Protein AF-R6F5F1-F1 (afdb_monomer_lite)

Secondary structure (DSSP, 8-state):
--------HHHHHHHHHHHTT-------SS-HHHHHHHH-HHHHHHHHHH-------------

Structure (mmCIF, N/CA/C/O backbone):
data_AF-R6F5F1-F1
#
_entry.id   AF-R6F5F1-F1
#
loop_
_atom_site.group_PDB
_atom_site.id
_atom_site.type_symbol
_atom_site.label_atom_id
_atom_site.label_alt_id
_atom_site.label_comp_id
_atom_site.label_asym_id
_ato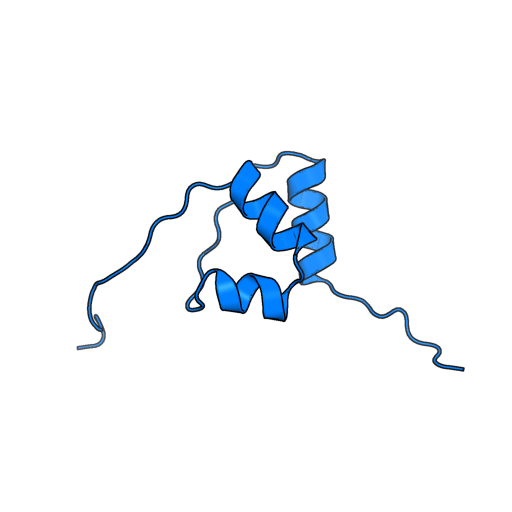m_site.label_entity_id
_atom_site.label_seq_id
_atom_site.pdbx_PDB_ins_code
_atom_site.Cartn_x
_atom_site.Cartn_y
_atom_site.Cartn_z
_atom_site.occupancy
_atom_site.B_iso_or_equiv
_atom_site.auth_seq_id
_atom_site.auth_comp_id
_atom_site.auth_asym_id
_atom_site.auth_atom_id
_atom_site.pdbx_PDB_model_num
ATOM 1 N N . MET A 1 1 ? 13.233 -4.075 32.140 1.00 46.38 1 MET A N 1
ATOM 2 C CA . MET A 1 1 ? 12.001 -3.334 31.806 1.00 46.38 1 MET A CA 1
ATOM 3 C C . MET A 1 1 ? 12.375 -2.398 30.683 1.00 46.38 1 MET A C 1
ATOM 5 O O . MET A 1 1 ? 13.099 -1.445 30.942 1.00 46.38 1 MET A O 1
ATOM 9 N N . ASP A 1 2 ? 11.993 -2.731 29.455 1.00 47.44 2 ASP A N 1
ATOM 10 C CA . ASP A 1 2 ? 12.200 -1.832 28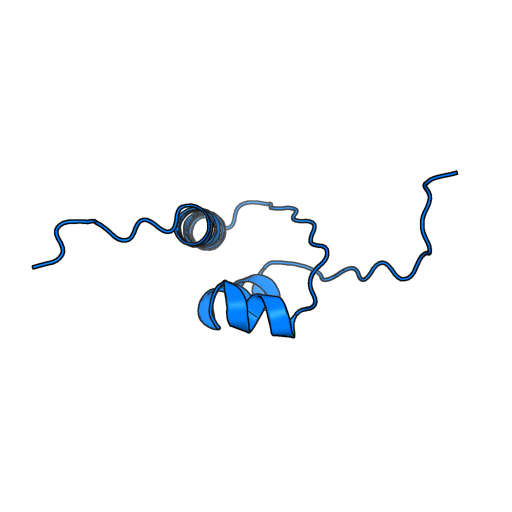.322 1.00 47.44 2 ASP A CA 1
ATOM 11 C C . ASP A 1 2 ? 11.143 -0.732 28.376 1.00 47.44 2 ASP A C 1
ATOM 13 O O . ASP A 1 2 ? 9.955 -0.974 28.172 1.00 47.44 2 ASP A O 1
ATOM 17 N N . TYR A 1 3 ? 11.586 0.476 28.718 1.00 56.75 3 TYR A N 1
ATOM 18 C CA . TYR A 1 3 ? 10.781 1.692 28.690 1.00 56.75 3 TYR A CA 1
ATOM 19 C C . TYR A 1 3 ? 11.013 2.395 27.356 1.00 56.75 3 TYR A C 1
ATOM 21 O O . TYR A 1 3 ? 11.716 3.398 27.267 1.00 56.75 3 TYR A O 1
ATOM 29 N N . GLY A 1 4 ? 10.434 1.838 26.303 1.00 57.69 4 GLY A N 1
ATOM 30 C CA . GLY A 1 4 ? 10.366 2.476 25.000 1.00 57.69 4 GLY A CA 1
ATOM 31 C C . GLY A 1 4 ? 9.100 2.009 24.312 1.00 57.69 4 GLY A C 1
ATOM 32 O O . GLY A 1 4 ? 8.955 0.818 24.049 1.00 57.69 4 GLY A O 1
ATOM 33 N N . ASN A 1 5 ? 8.171 2.925 24.028 1.00 63.06 5 ASN A N 1
ATOM 34 C CA . ASN A 1 5 ? 7.118 2.614 23.068 1.00 63.06 5 ASN A CA 1
ATOM 35 C C . ASN A 1 5 ? 7.826 2.231 21.768 1.00 63.06 5 ASN A C 1
ATOM 37 O O . ASN A 1 5 ? 8.560 3.048 21.210 1.00 63.06 5 ASN A O 1
ATOM 41 N N . VAL A 1 6 ? 7.647 0.988 21.319 1.00 64.94 6 VAL A N 1
ATOM 42 C CA . VAL A 1 6 ? 8.175 0.510 20.039 1.00 64.94 6 VAL A CA 1
ATOM 43 C C . VAL A 1 6 ? 7.365 1.202 18.946 1.00 64.94 6 VAL A C 1
ATOM 45 O O . VAL A 1 6 ? 6.376 0.676 18.444 1.00 64.94 6 VAL A O 1
ATOM 48 N N . PHE A 1 7 ? 7.727 2.449 18.661 1.00 68.38 7 PHE A N 1
ATOM 49 C CA . PHE A 1 7 ? 7.044 3.277 17.687 1.00 68.38 7 PHE A CA 1
ATOM 50 C C . PHE A 1 7 ? 7.451 2.807 16.296 1.00 68.38 7 PHE A C 1
ATOM 52 O O . PHE A 1 7 ? 8.624 2.881 15.924 1.00 68.38 7 PHE A O 1
ATOM 59 N N . ASN A 1 8 ? 6.481 2.307 15.535 1.00 80.81 8 ASN A N 1
ATOM 60 C CA . ASN A 1 8 ? 6.675 1.880 14.157 1.00 80.81 8 ASN A CA 1
ATOM 61 C C . ASN A 1 8 ? 5.944 2.874 13.248 1.00 80.81 8 ASN A C 1
ATOM 63 O O . ASN A 1 8 ? 4.893 2.536 12.703 1.00 80.81 8 ASN A O 1
ATOM 67 N N . PRO A 1 9 ? 6.495 4.089 13.040 1.00 83.25 9 PRO A N 1
ATOM 68 C CA . PRO A 1 9 ? 5.782 5.202 12.408 1.00 83.25 9 PRO A CA 1
ATOM 69 C C . PRO A 1 9 ? 5.184 4.846 11.049 1.00 83.25 9 PRO A C 1
ATOM 71 O O . PRO A 1 9 ? 4.111 5.319 10.694 1.00 83.25 9 PRO A O 1
ATOM 74 N N . VAL A 1 10 ? 5.876 3.998 10.284 1.00 84.81 10 VAL A N 1
ATOM 75 C CA . VAL A 1 10 ? 5.405 3.544 8.974 1.00 84.81 10 VAL A CA 1
ATOM 76 C C . VAL A 1 10 ? 4.188 2.633 9.121 1.00 84.81 10 VAL A C 1
ATOM 78 O O . VAL A 1 10 ? 3.195 2.841 8.441 1.00 84.81 10 VAL A O 1
ATOM 81 N N . VAL A 1 11 ? 4.226 1.653 10.023 1.00 85.81 11 VAL A N 1
ATOM 82 C CA . VAL A 1 11 ? 3.105 0.724 10.250 1.00 85.81 11 VAL A CA 1
ATOM 83 C C . VAL A 1 11 ? 1.884 1.470 10.789 1.00 85.81 11 VAL A C 1
ATOM 85 O O . VAL A 1 11 ? 0.763 1.207 10.349 1.00 85.81 11 VAL A O 1
ATOM 88 N N . ASP A 1 12 ? 2.102 2.433 11.684 1.00 88.25 12 ASP A N 1
ATOM 89 C CA . ASP A 1 12 ? 1.040 3.254 12.268 1.00 88.25 12 ASP A CA 1
ATOM 90 C C . ASP A 1 12 ? 0.386 4.154 11.209 1.00 88.25 12 ASP A C 1
ATOM 92 O O . ASP A 1 12 ? -0.841 4.214 11.105 1.00 88.25 12 ASP A O 1
ATOM 96 N N . LEU A 1 13 ? 1.192 4.787 10.351 1.00 88.31 13 LEU A N 1
ATOM 97 C CA . LEU A 1 13 ? 0.707 5.602 9.237 1.00 88.31 13 LEU A CA 1
ATOM 98 C C . LEU A 1 13 ? -0.086 4.774 8.217 1.00 88.31 13 LEU A C 1
ATOM 100 O O . LEU A 1 13 ? -1.188 5.160 7.833 1.00 88.31 13 LEU A O 1
ATOM 104 N N . LEU A 1 14 ? 0.449 3.618 7.814 1.00 86.19 14 LEU A N 1
ATOM 105 C CA . LEU A 1 14 ? -0.212 2.702 6.880 1.00 86.19 14 LEU A CA 1
ATOM 106 C C . LEU A 1 14 ? -1.537 2.176 7.441 1.00 86.19 14 LEU A C 1
ATOM 108 O O . LEU A 1 14 ? -2.506 2.009 6.703 1.00 86.19 14 LEU A O 1
ATOM 112 N N . SER A 1 15 ? -1.582 1.931 8.752 1.00 87.88 15 SER A N 1
ATOM 113 C CA . SER A 1 15 ? -2.811 1.540 9.440 1.00 87.88 15 SER A CA 1
ATOM 114 C C . SER A 1 15 ? -3.848 2.651 9.388 1.00 87.88 15 SER A C 1
ATOM 116 O O . SER A 1 15 ? -4.984 2.391 9.011 1.00 87.88 15 SER A O 1
ATOM 118 N N . LYS A 1 16 ? -3.441 3.892 9.668 1.00 90.19 16 LYS A N 1
ATOM 119 C CA . LYS A 1 16 ? -4.333 5.050 9.608 1.00 90.19 16 LYS A CA 1
ATOM 120 C C . LYS A 1 16 ? -4.899 5.284 8.204 1.00 90.19 16 LYS A C 1
ATOM 122 O O . LYS A 1 16 ? -6.088 5.544 8.071 1.00 90.19 16 LYS A O 1
ATOM 127 N N . TRP A 1 17 ? -4.079 5.161 7.159 1.00 89.25 17 TRP A N 1
ATOM 128 C CA . TRP A 1 17 ? -4.544 5.301 5.772 1.00 89.25 17 TRP A CA 1
ATOM 129 C C . TRP A 1 17 ? -5.600 4.269 5.394 1.00 89.25 17 TRP A C 1
ATOM 131 O O . TRP A 1 17 ? -6.565 4.607 4.710 1.00 89.25 17 TRP A O 1
ATOM 141 N N . TYR A 1 18 ? -5.424 3.030 5.857 1.00 89.44 18 TYR A N 1
ATOM 142 C CA . TYR A 1 18 ? -6.414 1.978 5.677 1.00 89.44 18 TYR A CA 1
ATOM 143 C C . TYR A 1 18 ? -7.710 2.296 6.434 1.00 89.44 18 TYR A C 1
ATOM 145 O O . TYR A 1 18 ? -8.786 2.236 5.845 1.00 89.44 18 TYR A O 1
ATOM 153 N N . ASP A 1 19 ? -7.604 2.669 7.712 1.00 91.31 19 ASP A N 1
ATOM 154 C CA . ASP A 1 19 ? -8.761 2.911 8.580 1.00 91.31 19 ASP A CA 1
ATOM 155 C C . ASP A 1 19 ? -9.601 4.117 8.105 1.00 91.31 19 ASP A C 1
ATOM 157 O O . ASP A 1 19 ? -10.825 4.098 8.208 1.00 91.31 19 ASP A O 1
ATOM 161 N N . GLU A 1 20 ? -8.962 5.143 7.534 1.00 93.56 20 GLU A N 1
ATOM 162 C CA . GLU A 1 20 ? -9.631 6.324 6.963 1.00 93.56 20 GLU A CA 1
ATOM 163 C C . GLU A 1 20 ? -9.990 6.167 5.468 1.00 93.56 20 GLU A C 1
ATOM 165 O O . GLU A 1 20 ? -10.565 7.082 4.881 1.00 93.56 20 GLU A O 1
ATOM 170 N N . GLN A 1 21 ? -9.660 5.026 4.845 1.00 88.31 21 GLN A N 1
ATOM 171 C CA . GLN A 1 21 ? -9.844 4.747 3.410 1.00 88.31 21 GLN A CA 1
ATOM 172 C C . GLN A 1 21 ? -9.341 5.873 2.484 1.00 88.31 21 GLN A C 1
ATOM 174 O O . GLN A 1 21 ? -9.967 6.211 1.475 1.00 88.31 21 GLN A O 1
ATOM 179 N N . LEU A 1 22 ? -8.196 6.472 2.818 1.00 86.50 22 LEU A N 1
ATOM 180 C CA . LEU A 1 22 ? -7.634 7.578 2.044 1.00 86.50 22 LEU A CA 1
ATOM 181 C C . LEU A 1 22 ? -6.991 7.090 0.743 1.00 86.50 22 LEU A C 1
ATOM 183 O O . LEU A 1 22 ? -6.278 6.083 0.711 1.00 86.50 22 LEU A O 1
ATOM 187 N N . PHE A 1 23 ? -7.165 7.868 -0.327 1.00 86.81 23 PHE A N 1
ATOM 188 C CA . PHE A 1 23 ? -6.467 7.622 -1.586 1.00 86.81 23 PHE A CA 1
ATOM 189 C C . PHE A 1 23 ? -4.951 7.731 -1.384 1.00 86.81 23 PHE A C 1
ATOM 191 O O . PHE A 1 23 ? -4.441 8.776 -0.978 1.00 86.81 23 PHE A O 1
ATOM 198 N N . THR A 1 24 ? -4.238 6.646 -1.683 1.00 86.94 24 THR A N 1
ATOM 199 C CA . THR A 1 24 ? -2.814 6.506 -1.378 1.00 86.94 24 THR A CA 1
ATOM 200 C C . THR A 1 24 ? -2.075 5.901 -2.567 1.00 86.94 24 THR A C 1
ATOM 202 O O . THR A 1 24 ? -2.543 4.944 -3.176 1.00 86.94 24 THR A O 1
ATOM 205 N N . ILE A 1 25 ? -0.890 6.437 -2.870 1.00 90.75 25 ILE A N 1
ATOM 206 C CA . ILE A 1 25 ? 0.047 5.877 -3.850 1.00 90.75 25 ILE A CA 1
ATOM 207 C C . ILE A 1 25 ? 1.369 5.612 -3.134 1.00 90.75 25 ILE A C 1
ATOM 209 O O . ILE A 1 25 ? 1.889 6.488 -2.442 1.00 90.75 25 ILE A O 1
ATOM 213 N N . ALA A 1 26 ? 1.928 4.419 -3.324 1.00 88.19 26 ALA A N 1
ATOM 214 C CA . ALA A 1 26 ? 3.232 4.047 -2.793 1.00 88.19 26 ALA A CA 1
ATOM 215 C C . ALA A 1 26 ? 4.087 3.382 -3.878 1.00 88.19 26 ALA A C 1
ATOM 217 O O . ALA A 1 26 ? 3.585 2.659 -4.735 1.00 88.19 26 ALA A O 1
ATOM 218 N N . THR A 1 27 ? 5.396 3.614 -3.820 1.00 91.31 27 THR A N 1
ATOM 219 C CA . THR A 1 27 ? 6.381 2.969 -4.693 1.00 91.31 27 THR A CA 1
ATOM 220 C C . THR A 1 27 ? 7.413 2.262 -3.842 1.00 91.31 27 THR A C 1
ATOM 222 O O . THR A 1 27 ? 7.865 2.808 -2.834 1.00 91.31 27 THR A O 1
ATOM 225 N N . THR A 1 28 ? 7.825 1.073 -4.260 1.00 90.19 28 THR A N 1
ATOM 226 C CA . THR A 1 28 ? 8.822 0.297 -3.536 1.00 90.19 28 THR A CA 1
ATOM 227 C C . THR A 1 28 ? 9.704 -0.486 -4.495 1.00 90.19 28 THR A C 1
ATOM 229 O O . THR A 1 28 ? 9.277 -0.852 -5.586 1.00 90.19 28 THR A O 1
ATOM 232 N N . ASN A 1 29 ? 10.951 -0.709 -4.090 1.00 90.19 29 ASN A N 1
ATOM 233 C CA . ASN A 1 29 ? 11.925 -1.516 -4.821 1.00 90.19 29 ASN A CA 1
ATOM 234 C C . ASN A 1 29 ? 11.987 -2.970 -4.327 1.00 90.19 29 ASN A C 1
ATOM 236 O O . ASN A 1 29 ? 12.810 -3.730 -4.827 1.00 90.19 29 ASN A O 1
ATOM 240 N N . ILE A 1 30 ? 11.167 -3.334 -3.338 1.00 90.06 30 ILE A N 1
ATOM 241 C CA . ILE A 1 30 ? 11.114 -4.684 -2.771 1.00 90.06 30 ILE A CA 1
ATOM 242 C C . ILE A 1 30 ? 9.918 -5.472 -3.304 1.00 90.06 30 ILE A C 1
ATOM 244 O O . ILE A 1 30 ? 8.884 -4.916 -3.681 1.00 90.06 30 ILE A O 1
ATOM 248 N N . THR A 1 31 ? 10.074 -6.788 -3.319 1.00 89.06 31 THR A N 1
ATOM 249 C CA . THR A 1 31 ? 9.058 -7.749 -3.745 1.00 89.06 31 THR A CA 1
ATOM 250 C C . THR A 1 31 ? 7.932 -7.891 -2.708 1.00 89.06 31 THR A C 1
ATOM 252 O O . THR A 1 31 ? 8.120 -7.569 -1.531 1.00 89.06 31 THR A O 1
ATOM 255 N N . PRO A 1 32 ? 6.749 -8.407 -3.097 1.00 86.19 32 PRO A N 1
ATOM 256 C CA . PRO A 1 32 ? 5.648 -8.650 -2.160 1.00 86.19 32 PRO A CA 1
ATOM 257 C C . PRO A 1 32 ? 6.014 -9.539 -0.960 1.00 86.19 32 PRO A C 1
ATOM 259 O O . PRO A 1 32 ? 5.529 -9.304 0.148 1.00 86.19 32 PRO A O 1
ATOM 262 N N . ASP A 1 33 ? 6.896 -10.522 -1.151 1.00 89.31 33 ASP A N 1
ATOM 263 C CA . ASP A 1 33 ? 7.332 -11.424 -0.079 1.00 89.31 33 ASP A CA 1
ATOM 264 C C . ASP A 1 33 ? 8.226 -10.700 0.940 1.00 89.31 33 ASP A C 1
ATOM 266 O O . ASP A 1 33 ? 8.071 -10.855 2.155 1.00 89.31 33 ASP A O 1
ATOM 270 N N . GLU A 1 34 ? 9.102 -9.812 0.465 1.00 91.81 34 GLU A N 1
ATOM 271 C CA . GLU A 1 34 ? 9.924 -8.957 1.325 1.00 91.81 34 GLU A CA 1
ATOM 272 C C . GLU A 1 34 ? 9.076 -7.946 2.110 1.00 91.81 34 GLU A C 1
ATOM 274 O O . GLU A 1 34 ? 9.384 -7.652 3.268 1.00 91.81 34 GLU A O 1
ATOM 279 N N . ILE A 1 35 ? 7.975 -7.447 1.532 1.00 90.00 35 ILE A N 1
ATOM 280 C CA . ILE A 1 35 ? 7.027 -6.567 2.238 1.00 90.00 35 ILE A CA 1
ATOM 281 C C . ILE A 1 35 ? 6.431 -7.295 3.446 1.00 90.00 35 ILE A C 1
ATOM 283 O O . ILE A 1 35 ? 6.408 -6.727 4.541 1.00 90.00 35 ILE A O 1
ATOM 287 N N . ARG A 1 36 ? 5.996 -8.553 3.277 1.00 91.56 36 ARG A N 1
ATOM 288 C CA . ARG A 1 36 ? 5.458 -9.373 4.378 1.00 91.56 36 ARG A CA 1
ATOM 289 C C . ARG A 1 36 ? 6.490 -9.580 5.477 1.00 91.56 36 ARG A C 1
ATOM 291 O O . ARG A 1 36 ? 6.167 -9.403 6.650 1.00 91.56 36 ARG A O 1
ATOM 298 N N . SER A 1 37 ? 7.732 -9.886 5.103 1.00 91.31 37 SER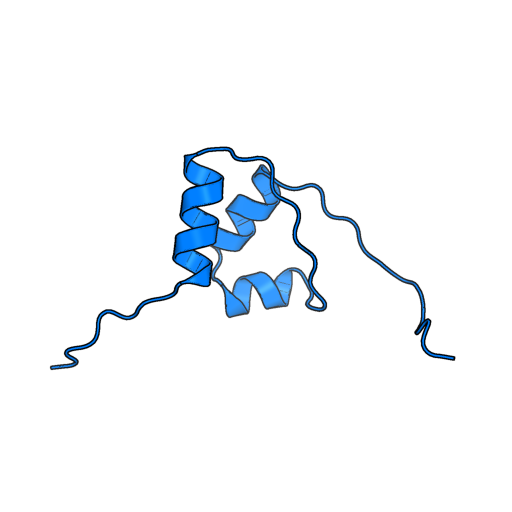 A N 1
ATOM 299 C CA . SER A 1 37 ? 8.818 -10.062 6.070 1.00 91.31 37 SER A CA 1
ATOM 300 C C . SER A 1 37 ? 9.160 -8.773 6.823 1.00 91.31 37 SER A C 1
ATOM 302 O O . SER A 1 37 ? 9.541 -8.842 7.989 1.00 91.31 37 SER A O 1
ATOM 304 N N . LYS A 1 38 ? 9.058 -7.607 6.175 1.00 89.12 38 LYS A N 1
ATOM 305 C CA . LYS A 1 38 ? 9.495 -6.324 6.742 1.00 89.12 38 LYS A CA 1
ATOM 306 C C . LYS A 1 38 ? 8.420 -5.615 7.564 1.00 89.12 38 LYS A C 1
ATOM 308 O O . LYS A 1 38 ? 8.736 -5.039 8.600 1.00 89.12 38 LYS A O 1
ATOM 313 N N . TYR A 1 39 ? 7.172 -5.626 7.098 1.00 88.12 39 TYR A N 1
ATOM 314 C CA . TYR A 1 39 ? 6.062 -4.870 7.700 1.00 88.12 39 TYR A CA 1
ATOM 315 C C . TYR A 1 39 ? 4.998 -5.763 8.352 1.00 88.12 39 TYR A C 1
ATOM 317 O O . TYR A 1 39 ? 4.066 -5.261 8.980 1.00 88.12 39 TYR A O 1
ATOM 325 N N . GLY A 1 40 ? 5.144 -7.082 8.229 1.00 90.06 40 GLY A N 1
ATOM 326 C CA . GLY A 1 40 ? 4.218 -8.066 8.767 1.00 90.06 40 GLY A CA 1
ATOM 327 C C . GLY A 1 40 ? 3.041 -8.366 7.837 1.00 90.06 40 GLY A C 1
ATOM 328 O O . GLY A 1 40 ? 2.667 -7.583 6.961 1.00 90.06 40 GLY A O 1
ATOM 329 N N . ASN A 1 41 ? 2.419 -9.524 8.068 1.00 91.75 41 ASN A N 1
ATOM 330 C CA . ASN A 1 41 ? 1.332 -10.034 7.227 1.00 91.75 41 ASN A CA 1
ATOM 331 C C . ASN A 1 41 ? 0.132 -9.085 7.155 1.00 91.75 41 ASN A C 1
ATOM 333 O O . ASN A 1 41 ? -0.399 -8.862 6.075 1.00 91.75 41 ASN A O 1
ATOM 337 N N . ARG A 1 42 ? -0.240 -8.458 8.278 1.00 90.44 42 ARG A N 1
ATOM 338 C CA . ARG A 1 42 ? -1.425 -7.591 8.350 1.00 90.44 42 ARG A CA 1
ATOM 339 C C . ARG A 1 42 ? -1.325 -6.361 7.446 1.00 90.44 42 ARG A C 1
ATOM 341 O O . ARG A 1 42 ? -2.323 -5.957 6.865 1.00 90.44 42 ARG A O 1
ATOM 348 N N . ILE A 1 43 ? -0.139 -5.765 7.324 1.00 90.31 43 ILE A N 1
ATOM 349 C CA . ILE A 1 43 ? 0.074 -4.627 6.422 1.00 90.31 43 ILE A CA 1
ATOM 350 C C . ILE A 1 43 ? 0.042 -5.082 4.964 1.00 90.31 43 ILE A C 1
ATOM 352 O O . ILE A 1 43 ? -0.587 -4.430 4.136 1.00 90.31 43 ILE A O 1
ATOM 356 N N . ALA A 1 44 ? 0.663 -6.220 4.656 1.00 91.44 44 ALA A N 1
ATOM 357 C CA . ALA A 1 44 ? 0.631 -6.768 3.306 1.00 91.44 44 ALA A CA 1
ATOM 358 C C . ALA A 1 44 ? -0.792 -7.131 2.853 1.00 91.44 44 ALA A C 1
ATOM 360 O O . ALA A 1 44 ? -1.145 -6.872 1.707 1.00 91.44 44 ALA A O 1
ATOM 361 N N . ASP A 1 45 ? -1.620 -7.688 3.739 1.00 92.50 45 ASP A N 1
ATOM 362 C CA . ASP A 1 45 ? -3.014 -8.009 3.420 1.00 92.50 45 ASP A CA 1
ATOM 363 C C . ASP A 1 45 ? -3.826 -6.734 3.151 1.00 92.50 45 ASP A C 1
ATOM 365 O O . 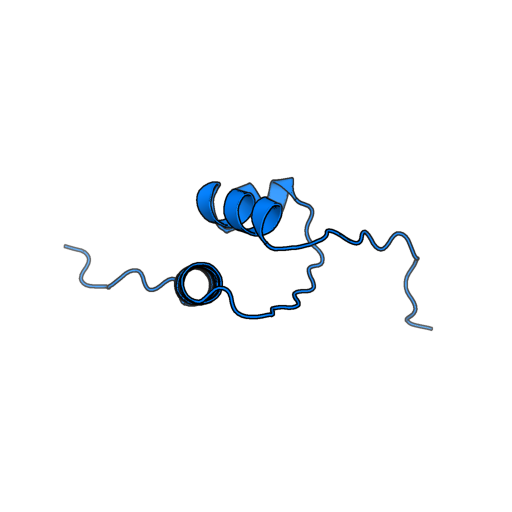ASP A 1 45 ? -4.504 -6.653 2.131 1.00 92.50 45 ASP A O 1
ATOM 369 N N . ARG A 1 46 ? -3.641 -5.684 3.965 1.00 91.25 46 ARG A N 1
ATOM 370 C CA . ARG A 1 46 ? -4.248 -4.362 3.729 1.00 91.25 46 ARG A CA 1
ATOM 371 C C . ARG A 1 46 ? -3.854 -3.757 2.382 1.00 91.25 46 ARG A C 1
ATOM 373 O O . ARG A 1 46 ? -4.703 -3.176 1.720 1.00 91.25 46 ARG A O 1
ATOM 380 N N . PHE A 1 47 ? -2.598 -3.907 1.957 1.00 90.44 47 PHE A N 1
ATOM 381 C CA . PHE A 1 47 ? -2.174 -3.465 0.625 1.00 90.44 47 PHE A CA 1
ATOM 382 C C . PHE A 1 47 ? -2.874 -4.222 -0.498 1.00 90.44 47 PHE A C 1
ATOM 384 O O . PHE A 1 47 ? -3.258 -3.599 -1.481 1.00 90.44 47 PHE A O 1
ATOM 391 N N . ASN A 1 48 ? -3.072 -5.534 -0.352 1.00 90.44 48 ASN A N 1
ATOM 392 C CA . ASN A 1 48 ? -3.791 -6.320 -1.357 1.00 90.44 48 ASN A CA 1
ATOM 393 C C . ASN A 1 48 ? -5.276 -5.930 -1.451 1.00 90.44 48 ASN A C 1
ATOM 395 O O . ASN A 1 48 ? -5.886 -6.139 -2.493 1.00 90.44 48 ASN A O 1
ATOM 399 N N . GLU A 1 49 ? -5.858 -5.391 -0.378 1.00 90.62 49 GLU A N 1
ATOM 400 C CA . GLU A 1 49 ? -7.254 -4.943 -0.350 1.00 90.62 49 GLU A CA 1
ATOM 401 C C . GLU A 1 49 ? -7.448 -3.531 -0.918 1.00 90.62 49 GLU A C 1
ATOM 403 O O . GLU A 1 49 ? -8.467 -3.270 -1.556 1.00 90.62 49 GLU A O 1
ATOM 408 N N . THR A 1 50 ? -6.512 -2.606 -0.669 1.00 90.38 50 THR A N 1
ATOM 409 C CA . THR A 1 50 ? -6.708 -1.175 -0.974 1.00 90.38 50 THR A CA 1
ATOM 410 C C . THR A 1 50 ? -5.914 -0.653 -2.164 1.00 90.38 50 THR A C 1
ATOM 412 O O . THR A 1 50 ? -6.205 0.448 -2.635 1.00 90.38 50 THR A O 1
ATOM 415 N N . MET A 1 51 ? -4.917 -1.393 -2.658 1.00 90.31 51 MET A N 1
ATOM 416 C CA . MET A 1 51 ? -4.012 -0.924 -3.710 1.00 90.31 51 MET A CA 1
ATOM 417 C C . MET A 1 51 ? -3.994 -1.856 -4.920 1.00 90.31 51 MET A C 1
ATOM 419 O O . MET A 1 51 ? -4.018 -3.076 -4.793 1.00 90.31 51 MET A O 1
ATOM 423 N N . GLU A 1 52 ? -3.843 -1.260 -6.103 1.00 92.00 52 GLU A N 1
ATOM 424 C C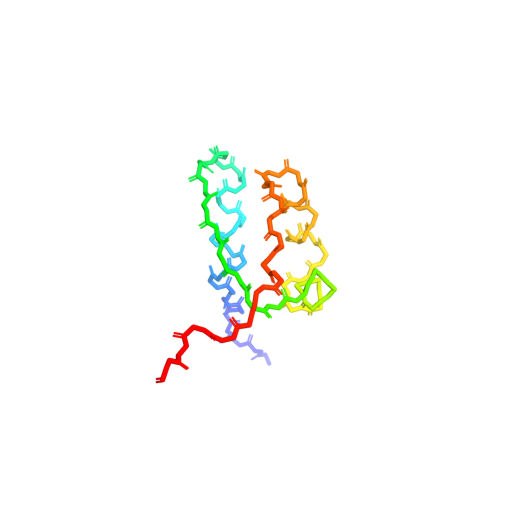A . GLU A 1 52 ? -3.549 -1.986 -7.339 1.00 92.00 52 GLU A CA 1
ATOM 425 C C . GLU A 1 52 ? -2.029 -2.098 -7.534 1.00 92.00 52 GLU A C 1
ATOM 427 O O . GLU A 1 52 ? -1.297 -1.104 -7.459 1.00 92.00 52 GLU A O 1
ATOM 432 N N . ARG A 1 53 ? -1.529 -3.311 -7.792 1.00 90.56 53 ARG A N 1
ATOM 433 C CA . ARG A 1 53 ? -0.087 -3.578 -7.907 1.00 90.56 53 ARG A CA 1
ATOM 434 C C . ARG A 1 53 ? 0.403 -3.423 -9.346 1.00 90.56 53 ARG A C 1
ATOM 436 O O . ARG A 1 53 ? 0.106 -4.257 -10.196 1.00 90.56 53 ARG A O 1
ATOM 443 N N . ILE A 1 54 ? 1.298 -2.462 -9.574 1.00 91.88 54 ILE A N 1
ATOM 444 C CA . ILE A 1 54 ? 1.979 -2.258 -10.861 1.00 91.88 54 ILE A CA 1
ATOM 445 C C . ILE A 1 54 ? 3.454 -2.659 -10.735 1.00 91.88 54 ILE A C 1
ATOM 447 O O . ILE A 1 54 ? 4.201 -2.069 -9.955 1.00 91.88 54 ILE A O 1
ATOM 451 N N . VAL A 1 55 ? 3.882 -3.669 -11.498 1.00 90.12 55 VAL A N 1
ATOM 452 C CA . VAL A 1 55 ? 5.266 -4.175 -11.478 1.00 90.12 55 VAL A CA 1
ATOM 453 C C . VAL A 1 55 ? 6.075 -3.530 -12.601 1.00 90.12 55 VAL A C 1
ATOM 455 O O . VAL A 1 55 ? 5.753 -3.694 -13.775 1.00 90.12 55 VAL A O 1
ATOM 458 N N . PHE A 1 56 ? 7.151 -2.826 -12.245 1.00 90.50 56 PHE A N 1
ATOM 459 C CA . PHE A 1 56 ? 8.095 -2.261 -13.210 1.00 90.50 56 PHE A CA 1
ATOM 460 C C . PHE A 1 56 ? 9.169 -3.293 -13.571 1.00 90.50 56 PHE A C 1
ATOM 462 O O . PHE A 1 56 ? 9.938 -3.715 -12.712 1.00 90.50 56 PHE A O 1
ATOM 469 N N . THR A 1 57 ? 9.244 -3.674 -14.848 1.00 89.75 57 THR A N 1
ATOM 470 C CA . THR A 1 57 ? 10.217 -4.658 -15.370 1.00 89.75 57 THR A CA 1
ATOM 471 C C . THR A 1 57 ? 11.327 -4.025 -16.212 1.00 89.75 57 THR A C 1
ATOM 473 O O . THR A 1 57 ? 12.111 -4.728 -16.845 1.00 89.75 57 THR A O 1
ATOM 476 N N . ASN A 1 58 ? 11.373 -2.696 -16.278 1.00 88.38 58 ASN A N 1
ATOM 477 C CA . ASN A 1 58 ? 12.315 -1.968 -17.120 1.00 88.38 58 ASN A CA 1
ATOM 478 C C . ASN A 1 58 ? 13.7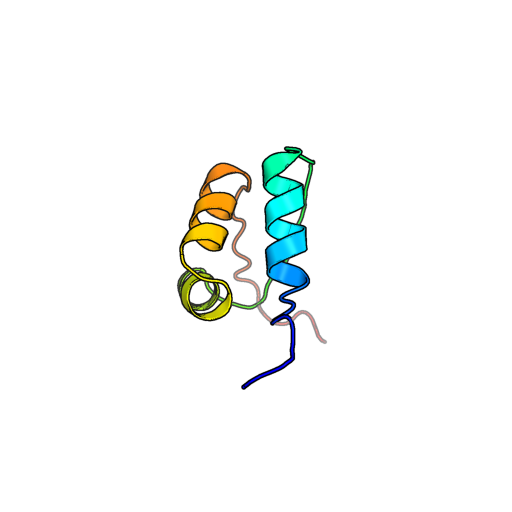15 -1.935 -16.487 1.00 88.38 58 ASN A C 1
ATOM 480 O O . ASN A 1 58 ? 13.868 -2.031 -15.270 1.00 88.38 58 ASN A O 1
ATOM 484 N N . GLY A 1 59 ? 14.741 -1.785 -17.330 1.00 86.94 59 GLY A N 1
ATOM 485 C CA . GLY A 1 59 ? 16.126 -1.621 -16.888 1.00 86.94 59 GLY A CA 1
ATOM 486 C C . GLY A 1 59 ? 16.393 -0.269 -16.214 1.00 86.94 59 GLY A C 1
ATOM 487 O O . GLY A 1 59 ? 15.493 0.542 -15.996 1.00 86.94 59 GLY A O 1
ATOM 488 N N . THR A 1 60 ? 17.663 -0.005 -15.898 1.00 87.44 60 THR A N 1
ATOM 489 C CA . THR A 1 60 ? 18.066 1.301 -15.363 1.00 87.44 60 THR A CA 1
ATOM 490 C C . THR A 1 60 ? 17.893 2.396 -16.415 1.00 87.44 60 THR A C 1
ATOM 492 O O . THR A 1 60 ? 18.372 2.275 -17.537 1.00 87.44 60 THR A O 1
ATOM 495 N N . TYR A 1 61 ? 17.238 3.489 -16.027 1.00 90.50 61 TYR A N 1
ATOM 496 C CA . TYR A 1 61 ? 17.156 4.717 -16.827 1.00 90.50 61 TYR A CA 1
ATOM 497 C C . TYR A 1 61 ? 18.304 5.692 -16.544 1.00 90.50 61 TYR A C 1
ATOM 499 O O . TYR A 1 61 ? 18.320 6.802 -17.068 1.00 90.50 61 TYR A O 1
ATOM 507 N N . ARG A 1 62 ? 19.243 5.311 -15.671 1.00 84.81 62 ARG A N 1
ATOM 508 C CA . ARG A 1 62 ? 20.450 6.097 -15.409 1.00 84.81 62 ARG A CA 1
ATOM 509 C C . ARG A 1 62 ? 21.395 5.888 -16.589 1.00 84.81 62 ARG A C 1
ATOM 511 O O . ARG A 1 62 ? 21.985 4.813 -16.693 1.00 84.81 62 ARG A O 1
ATOM 518 N N . VAL A 1 63 ? 21.424 6.877 -17.482 1.00 76.50 63 VAL A N 1
ATOM 519 C CA . VAL A 1 63 ? 22.399 7.007 -18.576 1.00 76.50 63 VAL A CA 1
ATOM 520 C C . VAL A 1 63 ? 23.777 7.318 -18.009 1.00 76.50 63 VAL A C 1
ATOM 522 O O . VAL A 1 63 ? 23.827 8.052 -16.994 1.00 76.50 63 VAL A O 1
#

Radius of gyration: 14.74 Å; chains: 1; bounding box: 32×19×50 Å

pLDDT: mean 85.54, std 10.51, range [46.38, 93.56]

Sequence (63 aa):
MDYGNVFNPVVDLLSKWYDEQLFTIATTNITPDEIRSKYGNRIADRFNETMERIVFTNGTYRV

Foldseek 3Di:
DDPDDPDPPVLVVLVVCLVVVPDDDDDDPDDLVVCCVPNNDVSSVSCVVNHDDDDDPDDDPPD